Protein AF-A0A635CQS7-F1 (afdb_monomer_lite)

Structure (mmCIF, N/CA/C/O backbone):
data_AF-A0A635CQS7-F1
#
_entry.id   AF-A0A635CQS7-F1
#
loop_
_atom_site.group_PDB
_atom_site.id
_atom_site.type_symbol
_atom_site.label_atom_id
_atom_site.label_alt_id
_atom_site.label_comp_id
_atom_site.label_asym_id
_atom_site.label_entity_id
_atom_site.label_seq_id
_atom_site.pdbx_PDB_ins_code
_atom_site.Cartn_x
_atom_site.Cartn_y
_atom_site.Cartn_z
_atom_site.occupancy
_atom_site.B_iso_or_equiv
_atom_site.auth_seq_id
_atom_site.auth_comp_id
_atom_site.auth_asym_id
_atom_site.auth_atom_id
_atom_site.pdbx_PDB_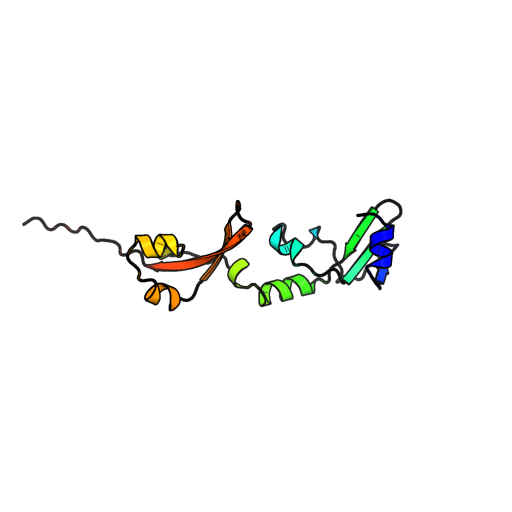model_num
ATOM 1 N N . MET A 1 1 ? 23.823 -2.655 -6.519 1.00 53.25 1 MET A N 1
ATOM 2 C CA . MET A 1 1 ? 23.669 -3.758 -7.492 1.00 53.25 1 MET A CA 1
ATOM 3 C C . MET A 1 1 ? 24.666 -3.533 -8.608 1.00 53.25 1 MET A C 1
ATOM 5 O O . MET A 1 1 ? 24.813 -2.388 -9.018 1.00 53.25 1 MET A O 1
ATOM 9 N N . SER A 1 2 ? 25.370 -4.574 -9.045 1.00 58.78 2 SER A N 1
ATOM 10 C CA . SER A 1 2 ? 26.260 -4.481 -10.209 1.00 58.78 2 SER A CA 1
ATOM 11 C C . SER A 1 2 ? 25.428 -4.508 -11.498 1.00 58.78 2 SER A C 1
ATOM 13 O O . SER A 1 2 ? 24.338 -5.079 -11.508 1.00 58.78 2 SER A O 1
ATOM 15 N N . LEU A 1 3 ? 25.918 -3.917 -12.587 1.00 60.56 3 LEU A N 1
ATOM 16 C CA . LEU A 1 3 ? 25.239 -3.963 -13.892 1.00 60.56 3 LEU A CA 1
ATOM 17 C C . LEU A 1 3 ? 25.059 -5.410 -14.381 1.00 60.56 3 LEU A C 1
ATOM 19 O O . LEU A 1 3 ? 23.969 -5.786 -14.797 1.00 60.56 3 LEU A O 1
ATOM 23 N N . LEU A 1 4 ? 26.086 -6.241 -14.177 1.00 58.53 4 LEU A N 1
ATOM 24 C CA . LEU A 1 4 ? 26.101 -7.663 -14.542 1.00 58.53 4 LEU A CA 1
ATOM 25 C C . LEU A 1 4 ? 24.986 -8.465 -13.845 1.00 58.53 4 LEU A C 1
ATOM 27 O O . LEU A 1 4 ? 24.394 -9.357 -14.429 1.00 58.53 4 LEU A O 1
ATOM 31 N N . THR A 1 5 ? 24.618 -8.091 -12.613 1.00 62.78 5 THR A N 1
ATOM 32 C CA . THR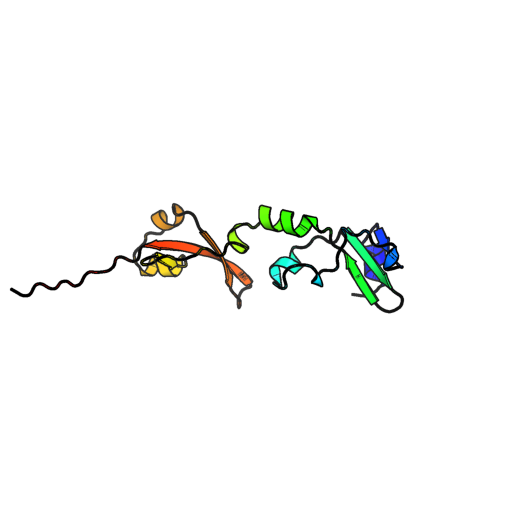 A 1 5 ? 23.551 -8.782 -11.862 1.00 62.78 5 THR A CA 1
ATOM 33 C C . THR A 1 5 ? 22.133 -8.459 -12.336 1.00 62.78 5 THR A C 1
ATOM 35 O O . THR A 1 5 ? 21.192 -9.108 -11.885 1.00 62.78 5 THR A O 1
ATOM 38 N N . LEU A 1 6 ? 21.942 -7.444 -13.185 1.00 65.00 6 LEU A N 1
ATOM 39 C CA . LEU A 1 6 ? 20.628 -7.125 -13.753 1.00 65.00 6 LEU A CA 1
ATOM 40 C C . LEU A 1 6 ? 20.406 -7.872 -15.071 1.00 65.00 6 LEU A C 1
ATOM 42 O O . LEU A 1 6 ? 19.309 -8.374 -15.288 1.00 65.00 6 LEU A O 1
ATOM 46 N N . GLU A 1 7 ? 21.439 -7.998 -15.900 1.00 66.12 7 GLU A N 1
ATOM 47 C CA . GLU A 1 7 ? 21.368 -8.730 -17.171 1.00 66.12 7 GLU A CA 1
ATOM 48 C C . GLU A 1 7 ? 21.028 -10.211 -16.962 1.00 66.12 7 GLU A C 1
ATOM 50 O O . GLU A 1 7 ? 20.162 -10.743 -17.647 1.00 66.12 7 GLU A O 1
ATOM 55 N N . ASP A 1 8 ? 21.592 -10.834 -15.925 1.00 69.75 8 ASP A N 1
ATOM 56 C CA . ASP A 1 8 ? 21.283 -12.226 -15.567 1.00 69.75 8 ASP A CA 1
ATOM 57 C C . ASP A 1 8 ? 19.912 -12.397 -14.887 1.00 69.75 8 ASP A C 1
ATOM 59 O O . ASP A 1 8 ? 19.378 -13.503 -14.795 1.00 69.75 8 ASP A O 1
ATOM 63 N N . ARG A 1 9 ? 19.336 -11.308 -14.359 1.00 79.81 9 ARG A N 1
ATOM 64 C CA . ARG A 1 9 ? 18.100 -11.344 -13.563 1.00 79.81 9 ARG A CA 1
ATOM 65 C C . ARG A 1 9 ? 16.846 -11.079 -14.391 1.00 79.81 9 ARG A C 1
ATOM 67 O O . ARG A 1 9 ? 15.764 -11.508 -13.988 1.00 79.81 9 ARG A O 1
ATOM 74 N N . PHE A 1 10 ? 16.966 -10.358 -15.501 1.00 83.31 10 PHE A N 1
ATOM 75 C CA . PHE A 1 10 ? 15.831 -9.934 -16.313 1.00 83.31 10 PHE A CA 1
ATOM 76 C C . PHE A 1 10 ? 15.951 -10.473 -17.732 1.00 83.31 10 PHE A C 1
ATOM 78 O O . PHE A 1 10 ? 16.936 -10.233 -18.414 1.00 83.31 10 PHE A O 1
ATOM 85 N N . THR A 1 11 ? 14.897 -11.136 -18.208 1.00 81.94 11 THR A N 1
ATOM 86 C CA . THR A 1 11 ? 14.811 -11.596 -19.603 1.00 81.94 11 THR A CA 1
ATOM 87 C C . THR A 1 11 ? 14.806 -10.430 -20.593 1.00 81.94 11 THR A C 1
ATOM 89 O O . THR A 1 11 ? 15.278 -10.571 -21.716 1.00 81.94 11 THR A O 1
ATOM 92 N N . THR A 1 12 ? 14.298 -9.270 -20.167 1.00 89.31 12 THR A N 1
ATOM 93 C CA . THR A 1 12 ? 14.217 -8.058 -20.983 1.00 89.31 12 THR A CA 1
ATOM 94 C C . THR A 1 12 ? 15.089 -6.964 -20.381 1.00 89.31 12 THR A C 1
ATOM 96 O O . THR A 1 12 ? 14.848 -6.507 -19.258 1.00 89.31 12 THR A O 1
ATOM 99 N N . VAL A 1 13 ? 16.080 -6.513 -21.151 1.00 92.06 13 VAL A N 1
ATOM 100 C CA . VAL A 1 13 ? 17.003 -5.442 -20.767 1.00 92.06 13 VAL A CA 1
ATOM 101 C C . VAL A 1 13 ? 17.054 -4.393 -21.870 1.00 92.06 13 VAL A C 1
ATOM 103 O O . VAL A 1 13 ? 17.333 -4.704 -23.024 1.00 92.06 13 VAL A O 1
ATOM 106 N N . TYR A 1 14 ? 16.813 -3.140 -21.499 1.00 90.81 14 TYR A N 1
ATOM 107 C CA . TYR A 1 14 ? 16.916 -1.991 -22.391 1.00 90.81 14 TYR A CA 1
ATOM 108 C C . TYR A 1 14 ? 18.251 -1.289 -22.171 1.00 90.81 14 TYR A C 1
ATOM 110 O O . TYR A 1 14 ? 18.584 -0.926 -21.044 1.00 90.81 14 TYR A O 1
ATOM 118 N N . THR A 1 15 ? 19.009 -1.057 -23.239 1.00 89.50 15 THR A N 1
ATOM 119 C CA . THR A 1 15 ? 20.290 -0.329 -23.174 1.00 89.50 15 THR A CA 1
ATOM 120 C C . THR A 1 15 ? 20.174 1.127 -23.626 1.00 89.50 15 THR A C 1
ATOM 122 O O . THR A 1 15 ? 21.021 1.959 -23.294 1.00 89.50 15 THR A O 1
ATOM 125 N N . CYS A 1 16 ? 19.087 1.459 -24.329 1.00 87.25 16 CYS A N 1
ATOM 126 C CA . CYS A 1 16 ? 18.709 2.810 -24.720 1.00 87.25 16 CYS A CA 1
ATOM 127 C C . CYS A 1 16 ? 17.416 3.216 -24.006 1.00 87.25 16 CYS A C 1
ATOM 129 O O . CYS A 1 16 ? 16.462 2.444 -23.939 1.00 87.25 16 CYS A O 1
ATOM 131 N N . SER A 1 17 ? 17.361 4.441 -23.479 1.00 84.62 17 SER A N 1
ATOM 132 C CA . SER A 1 17 ? 16.174 4.927 -22.768 1.00 84.62 17 SER A CA 1
ATOM 133 C C . SER A 1 17 ? 14.982 5.186 -23.690 1.00 84.62 17 SER A C 1
ATOM 135 O O . SER A 1 17 ? 13.856 5.207 -23.215 1.00 84.62 17 SER A O 1
ATOM 137 N N . GLN A 1 18 ? 15.225 5.410 -24.986 1.00 88.62 18 GLN A N 1
ATOM 138 C CA . GLN A 1 18 ? 14.171 5.647 -25.982 1.00 88.62 18 GLN A CA 1
ATOM 139 C C . GLN A 1 18 ? 13.404 4.369 -26.334 1.00 88.62 18 GLN A C 1
ATOM 141 O O . GLN A 1 18 ? 12.251 4.452 -26.738 1.00 88.62 18 GLN A O 1
ATOM 146 N N . ASP A 1 19 ? 14.029 3.206 -26.132 1.00 91.88 19 ASP A N 1
ATOM 147 C CA . ASP A 1 19 ? 13.421 1.906 -26.421 1.00 91.88 19 ASP A CA 1
ATOM 148 C C . ASP A 1 19 ? 12.558 1.401 -25.259 1.00 91.88 19 ASP A C 1
ATOM 150 O O . ASP A 1 19 ? 11.877 0.389 -25.402 1.00 91.88 19 ASP A O 1
ATOM 154 N N . ILE A 1 20 ? 12.592 2.077 -24.101 1.00 91.94 20 ILE A N 1
ATOM 155 C CA . ILE A 1 20 ? 11.792 1.702 -22.936 1.00 91.94 20 ILE A CA 1
ATOM 156 C C . ILE A 1 20 ? 10.315 1.992 -23.248 1.00 91.94 20 ILE A C 1
ATOM 158 O O . ILE A 1 20 ? 9.964 3.151 -23.488 1.00 91.94 20 ILE A O 1
ATOM 162 N N . PRO A 1 21 ? 9.437 0.976 -23.200 1.00 94.75 21 PRO A N 1
ATOM 163 C CA . PRO A 1 21 ? 8.003 1.160 -23.352 1.00 94.75 21 PRO A CA 1
ATOM 164 C C . PRO A 1 21 ? 7.434 2.179 -22.361 1.00 94.75 21 PRO A C 1
ATOM 166 O O . PRO A 1 21 ? 7.863 2.261 -21.209 1.00 94.75 21 PRO A O 1
ATOM 169 N N . ALA A 1 22 ? 6.441 2.951 -22.804 1.00 94.25 22 ALA A N 1
ATOM 170 C CA . ALA A 1 22 ? 5.873 4.055 -22.029 1.00 94.25 22 ALA A CA 1
ATOM 171 C C . ALA A 1 22 ? 5.167 3.616 -20.732 1.00 94.25 22 ALA A C 1
ATOM 173 O O . ALA A 1 22 ? 4.954 4.440 -19.849 1.00 94.25 22 ALA A O 1
ATOM 174 N N . ASP A 1 23 ? 4.800 2.342 -20.620 1.00 95.62 23 ASP A N 1
ATOM 175 C CA . ASP A 1 23 ? 4.178 1.708 -19.458 1.00 95.62 23 ASP A CA 1
ATOM 176 C C . ASP A 1 23 ? 5.194 1.141 -18.452 1.00 95.62 23 ASP A C 1
ATOM 178 O O . ASP A 1 23 ? 4.799 0.681 -17.374 1.00 95.62 23 ASP A O 1
ATOM 182 N N . LEU A 1 24 ? 6.491 1.178 -18.776 1.00 96.19 24 LEU A N 1
ATOM 183 C CA . LEU A 1 24 ? 7.570 0.776 -17.884 1.00 96.19 24 LEU A CA 1
ATOM 184 C C . LEU A 1 24 ? 8.227 1.989 -17.233 1.00 96.19 24 LEU A C 1
ATOM 186 O O . LEU A 1 24 ? 8.688 2.929 -17.883 1.00 96.19 24 LEU A O 1
ATOM 190 N N . HIS A 1 25 ? 8.335 1.935 -15.910 1.00 95.81 25 HIS A N 1
ATOM 191 C CA . HIS A 1 25 ? 8.826 3.047 -15.116 1.00 95.81 25 HIS A CA 1
ATOM 192 C C . HIS A 1 25 ? 9.873 2.616 -14.085 1.00 95.81 25 HIS A C 1
ATOM 194 O O . HIS A 1 25 ? 9.828 1.493 -13.577 1.00 95.81 25 HIS A O 1
ATOM 200 N N . PRO A 1 26 ? 10.819 3.504 -13.729 1.00 94.56 26 PRO A N 1
ATOM 201 C CA . PRO A 1 26 ? 11.682 3.301 -12.571 1.00 94.56 26 PRO A CA 1
ATOM 202 C C . PRO A 1 26 ? 10.877 3.359 -11.263 1.00 94.56 26 PRO A C 1
ATOM 204 O O . PRO A 1 26 ? 9.813 3.973 -11.195 1.00 94.56 26 PRO A O 1
ATOM 207 N N . ALA A 1 27 ? 11.438 2.815 -10.177 1.00 94.56 27 ALA A N 1
ATOM 208 C CA . ALA A 1 27 ? 10.812 2.843 -8.846 1.00 94.56 27 ALA A CA 1
ATOM 209 C C . ALA A 1 27 ? 10.449 4.262 -8.355 1.00 94.56 27 ALA A C 1
ATOM 211 O O . ALA A 1 27 ? 9.539 4.424 -7.545 1.00 94.56 27 ALA A O 1
ATOM 212 N N . SER A 1 28 ? 11.150 5.296 -8.833 1.00 93.69 28 SER A N 1
ATOM 213 C CA . SER A 1 28 ? 10.898 6.695 -8.473 1.00 93.69 28 SER A CA 1
ATOM 214 C C . SER A 1 28 ? 9.564 7.244 -8.983 1.00 93.69 28 SER A C 1
ATOM 216 O O . SER A 1 28 ? 9.088 8.225 -8.420 1.00 93.69 28 SER A O 1
ATOM 218 N N . TRP A 1 29 ? 8.963 6.625 -10.005 1.00 95.50 29 TRP A N 1
ATOM 219 C CA . TRP A 1 29 ? 7.644 7.004 -10.527 1.00 95.50 29 TRP A CA 1
ATOM 220 C C . TRP A 1 29 ? 6.498 6.619 -9.575 1.00 95.50 29 TRP A C 1
ATOM 222 O O . TRP A 1 29 ? 5.443 7.247 -9.572 1.00 95.50 29 TRP A O 1
ATOM 232 N N . PHE A 1 30 ? 6.715 5.607 -8.734 1.00 94.88 30 PHE A N 1
ATOM 233 C CA . PHE A 1 30 ? 5.746 5.109 -7.760 1.00 94.88 30 PHE A CA 1
ATOM 234 C C . PHE A 1 30 ? 5.827 5.885 -6.429 1.00 94.88 30 PHE A C 1
ATOM 236 O O . PHE A 1 30 ? 6.846 6.542 -6.162 1.00 94.88 30 PHE A O 1
ATOM 243 N N . PRO A 1 31 ? 4.795 5.777 -5.557 1.00 92.75 31 PRO A N 1
ATOM 244 C CA . PRO A 1 31 ? 4.804 6.347 -4.211 1.00 92.75 31 PRO A CA 1
ATOM 245 C C . PRO A 1 31 ? 6.133 6.163 -3.473 1.00 92.75 31 PRO A C 1
ATOM 247 O O . PRO A 1 31 ? 6.813 5.143 -3.601 1.00 92.75 31 PRO A O 1
ATOM 250 N N . ALA A 1 32 ? 6.517 7.188 -2.711 1.00 91.19 32 ALA A N 1
ATOM 251 C CA . ALA A 1 32 ? 7.812 7.235 -2.039 1.00 91.19 32 ALA A CA 1
ATOM 252 C C . ALA A 1 32 ? 7.927 6.283 -0.842 1.00 91.19 32 ALA A C 1
ATOM 254 O O . ALA A 1 32 ? 9.038 6.043 -0.369 1.00 91.19 32 ALA A O 1
ATOM 255 N N . ASP A 1 33 ? 6.806 5.734 -0.377 1.00 90.06 33 ASP A N 1
ATOM 256 C CA . ASP A 1 33 ? 6.758 4.807 0.742 1.00 90.06 33 ASP A CA 1
ATOM 257 C C . ASP A 1 33 ? 7.649 3.583 0.506 1.00 90.06 33 ASP A C 1
ATOM 259 O O . ASP A 1 33 ? 7.490 2.836 -0.464 1.00 90.06 33 ASP A O 1
ATOM 263 N N . THR A 1 34 ? 8.577 3.348 1.436 1.00 90.00 34 THR A N 1
ATOM 264 C CA . THR A 1 34 ? 9.554 2.255 1.350 1.00 90.00 34 THR A CA 1
ATOM 265 C C . THR A 1 34 ? 8.881 0.897 1.181 1.00 90.00 34 THR A C 1
ATOM 267 O O . THR A 1 34 ? 9.315 0.095 0.358 1.00 90.00 34 THR A O 1
ATOM 270 N N . TRP A 1 35 ? 7.793 0.642 1.915 1.00 92.50 35 TRP A N 1
ATOM 271 C CA . TRP A 1 35 ? 7.053 -0.614 1.798 1.00 92.50 35 TRP A CA 1
ATOM 272 C C . TRP A 1 35 ? 6.479 -0.802 0.390 1.00 92.50 35 TRP A C 1
ATOM 274 O O . TRP A 1 35 ? 6.544 -1.899 -0.149 1.00 92.50 35 TRP A O 1
ATOM 284 N N . PHE A 1 36 ? 5.969 0.270 -0.224 1.00 93.69 36 PHE A N 1
ATOM 285 C CA . PHE A 1 36 ? 5.350 0.214 -1.543 1.00 93.69 36 PHE A CA 1
ATOM 286 C C . PHE A 1 36 ? 6.394 -0.167 -2.586 1.00 93.69 36 PHE A C 1
ATOM 288 O O . PHE A 1 36 ? 6.189 -1.087 -3.372 1.00 93.69 36 PHE A O 1
ATOM 295 N N . ARG A 1 37 ? 7.556 0.493 -2.536 1.00 92.94 37 ARG A N 1
ATOM 296 C CA . ARG A 1 37 ? 8.676 0.236 -3.449 1.00 92.94 37 ARG A CA 1
ATOM 297 C C . ARG A 1 37 ? 9.279 -1.156 -3.278 1.00 92.94 37 ARG A C 1
ATOM 299 O O . ARG A 1 37 ? 9.685 -1.751 -4.270 1.00 92.94 37 ARG A O 1
ATOM 306 N N . ASN A 1 38 ? 9.304 -1.683 -2.055 1.00 92.12 38 ASN A N 1
ATOM 307 C CA . ASN A 1 38 ? 9.789 -3.038 -1.782 1.00 92.12 38 ASN A CA 1
ATOM 308 C C . ASN A 1 38 ? 8.857 -4.130 -2.332 1.00 92.12 38 ASN A C 1
ATOM 310 O O . ASN A 1 38 ? 9.322 -5.221 -2.645 1.00 92.12 38 ASN A O 1
ATOM 314 N N . GLU A 1 39 ? 7.562 -3.839 -2.464 1.00 94.88 39 GLU A N 1
ATOM 315 C CA . GLU A 1 39 ? 6.555 -4.780 -2.974 1.00 94.88 39 GLU A CA 1
ATOM 316 C C . GLU A 1 39 ? 6.408 -4.748 -4.506 1.00 94.88 39 GLU A C 1
ATOM 318 O O . GLU A 1 39 ? 5.687 -5.576 -5.080 1.00 94.88 39 GLU A O 1
ATOM 323 N N . LEU A 1 40 ? 7.073 -3.801 -5.178 1.00 95.31 40 LEU A N 1
ATOM 324 C CA . LEU A 1 40 ? 7.078 -3.712 -6.633 1.00 95.31 40 LEU A CA 1
ATOM 325 C C . LEU A 1 40 ? 7.803 -4.913 -7.250 1.00 95.31 40 LEU A C 1
ATOM 327 O O . LEU A 1 40 ? 8.923 -5.267 -6.868 1.00 95.31 40 LEU A O 1
ATOM 331 N N . ARG A 1 41 ? 7.194 -5.502 -8.277 1.00 94.31 41 ARG A N 1
ATOM 332 C CA . ARG A 1 41 ? 7.778 -6.598 -9.050 1.00 94.31 41 ARG A CA 1
ATOM 333 C C . ARG A 1 41 ? 8.411 -6.041 -10.310 1.00 94.31 41 ARG A C 1
ATOM 335 O O . ARG A 1 41 ? 7.731 -5.588 -11.226 1.00 94.31 41 ARG A O 1
ATOM 342 N N . ALA A 1 42 ? 9.736 -6.055 -10.334 1.00 93.75 42 ALA A N 1
ATOM 343 C CA . ALA A 1 42 ? 10.482 -5.667 -11.517 1.00 93.75 42 ALA A CA 1
ATOM 344 C C . ALA A 1 42 ? 10.254 -6.697 -12.633 1.00 93.75 42 ALA A C 1
ATOM 346 O O . ALA A 1 42 ? 10.299 -7.901 -12.377 1.00 93.75 42 ALA A O 1
ATOM 347 N N . CYS A 1 43 ? 10.024 -6.221 -13.854 1.00 93.12 43 CYS A N 1
ATOM 348 C CA . CYS A 1 43 ? 9.760 -7.064 -15.030 1.00 93.12 43 CYS A CA 1
ATOM 349 C C . CYS A 1 43 ? 10.810 -6.894 -16.135 1.00 93.12 43 CYS A C 1
ATOM 351 O O . CYS A 1 43 ? 10.964 -7.770 -16.980 1.00 93.12 43 CYS A O 1
ATOM 353 N N . ALA A 1 44 ? 11.564 -5.799 -16.096 1.00 93.75 44 ALA A N 1
ATOM 354 C CA . ALA A 1 44 ? 12.673 -5.526 -16.994 1.00 93.75 44 ALA A CA 1
ATOM 355 C C . ALA A 1 44 ? 13.751 -4.732 -16.249 1.00 93.75 44 ALA A C 1
ATOM 357 O O . ALA A 1 44 ? 13.568 -4.338 -15.092 1.00 93.75 44 ALA A O 1
ATOM 358 N N . ALA A 1 45 ? 14.859 -4.449 -16.920 1.00 94.25 45 ALA A N 1
ATOM 359 C CA . ALA A 1 45 ? 15.851 -3.498 -16.441 1.00 94.25 45 ALA A CA 1
ATOM 360 C C . ALA A 1 45 ? 16.255 -2.528 -17.547 1.00 94.25 45 ALA A C 1
ATOM 362 O O . ALA A 1 45 ? 16.228 -2.862 -18.729 1.00 94.25 45 ALA A O 1
ATOM 363 N N . TYR A 1 46 ? 16.660 -1.329 -17.146 1.00 91.62 46 TYR A N 1
ATOM 364 C CA . TYR A 1 46 ? 17.456 -0.449 -17.986 1.00 91.62 46 TYR A CA 1
ATOM 365 C C . TYR A 1 46 ? 18.919 -0.551 -17.558 1.00 91.62 46 TYR A C 1
ATOM 367 O O . TYR A 1 46 ? 19.216 -0.446 -16.366 1.00 91.62 46 TYR A O 1
ATOM 375 N N . VAL A 1 47 ? 19.825 -0.730 -18.517 1.00 90.50 47 VAL A N 1
ATOM 376 C CA . VAL A 1 47 ? 21.276 -0.795 -18.313 1.00 90.50 47 VAL A CA 1
ATOM 377 C C . VAL A 1 47 ? 21.943 0.212 -19.247 1.00 90.50 47 VAL A C 1
ATOM 379 O O . VAL A 1 47 ? 22.174 -0.041 -20.424 1.00 90.50 47 VAL A O 1
ATOM 382 N N . GLY A 1 48 ? 22.247 1.393 -18.712 1.00 83.88 48 GLY A N 1
ATOM 383 C CA . GLY A 1 48 ? 23.035 2.406 -19.406 1.00 83.88 48 GLY A CA 1
ATOM 384 C C . GLY A 1 48 ? 24.539 2.234 -19.173 1.00 83.88 48 GLY A C 1
ATOM 385 O O . GLY A 1 48 ? 24.987 1.429 -18.361 1.00 83.88 48 GLY A O 1
ATOM 386 N N . ARG A 1 49 ? 25.348 3.086 -19.817 1.00 78.75 49 ARG A N 1
ATOM 387 C CA . ARG A 1 49 ? 26.827 3.002 -19.784 1.00 78.75 49 ARG A CA 1
ATOM 388 C C . ARG A 1 49 ? 27.471 3.052 -18.389 1.00 78.75 49 ARG A C 1
ATOM 390 O O . ARG A 1 49 ? 28.603 2.612 -18.239 1.00 78.75 49 ARG A O 1
ATOM 397 N N . ARG A 1 50 ? 26.818 3.669 -17.398 1.00 80.88 50 ARG A N 1
ATOM 398 C CA . ARG A 1 50 ? 27.370 3.872 -16.039 1.00 80.88 50 ARG A CA 1
ATOM 399 C C . ARG A 1 50 ? 26.453 3.398 -14.916 1.00 80.88 50 ARG A C 1
ATOM 401 O O . ARG A 1 50 ? 26.881 3.347 -13.769 1.00 80.88 50 ARG A O 1
ATOM 408 N N . GLN A 1 51 ? 25.193 3.117 -15.222 1.00 83.50 51 GLN A N 1
ATOM 409 C CA . GLN A 1 51 ? 24.169 2.845 -14.224 1.00 83.50 51 GLN A CA 1
ATOM 410 C C . GLN A 1 51 ? 23.048 2.022 -14.837 1.00 83.50 51 GLN A C 1
ATOM 412 O O . GLN A 1 51 ? 22.757 2.151 -16.025 1.00 83.50 51 GLN A O 1
ATOM 417 N N . GLY A 1 52 ? 22.410 1.216 -14.002 1.00 88.06 52 GLY A N 1
ATOM 418 C CA . GLY A 1 52 ? 21.264 0.416 -14.382 1.00 88.06 52 GLY A CA 1
ATOM 419 C C . GLY A 1 52 ? 20.297 0.296 -13.220 1.00 88.06 52 GLY A C 1
ATOM 420 O O . GLY A 1 52 ? 20.698 0.363 -12.053 1.00 88.06 52 GLY A O 1
ATOM 421 N N . TRP A 1 53 ? 19.019 0.167 -13.543 1.00 91.00 53 TRP A N 1
ATOM 422 C CA . TRP A 1 53 ? 17.955 0.041 -12.559 1.00 91.00 53 TRP A CA 1
ATOM 423 C C . TRP A 1 53 ? 16.839 -0.873 -13.067 1.00 91.00 53 TRP A C 1
ATOM 425 O O . TRP A 1 53 ? 16.610 -0.968 -14.276 1.00 91.00 53 TRP A O 1
ATOM 435 N N . PRO A 1 54 ? 16.125 -1.540 -12.149 1.00 94.00 54 PRO A N 1
ATOM 436 C CA . PRO A 1 54 ? 14.928 -2.291 -12.491 1.00 94.00 54 PRO A CA 1
ATOM 437 C C . PRO A 1 54 ? 13.804 -1.369 -12.975 1.00 94.00 54 PRO A C 1
ATOM 439 O O . PRO A 1 54 ? 13.625 -0.253 -12.477 1.00 94.00 54 PRO A O 1
ATOM 442 N N . LEU A 1 55 ? 13.027 -1.882 -13.919 1.00 95.31 55 LEU A N 1
ATOM 443 C CA . LEU A 1 55 ? 11.820 -1.278 -14.457 1.00 95.31 55 LEU A CA 1
ATOM 444 C C . LEU A 1 55 ? 10.597 -2.089 -14.030 1.00 95.31 55 LEU A C 1
ATOM 446 O O . LEU A 1 55 ? 10.619 -3.323 -13.947 1.00 95.31 55 LEU A O 1
ATOM 450 N N . TYR A 1 56 ? 9.518 -1.366 -13.785 1.00 96.62 56 TYR A N 1
ATOM 451 C CA . TYR A 1 56 ? 8.273 -1.880 -13.243 1.00 96.62 56 TYR A CA 1
ATOM 452 C C . TYR A 1 56 ? 7.134 -1.436 -14.143 1.00 96.62 56 TYR A C 1
ATOM 454 O O . TYR A 1 56 ? 7.125 -0.301 -14.617 1.00 96.62 56 TYR A O 1
ATOM 462 N N . HIS A 1 57 ? 6.164 -2.313 -14.356 1.00 97.19 57 HIS A N 1
ATOM 463 C CA . HIS A 1 57 ? 4.980 -1.959 -15.121 1.00 97.19 57 HIS A CA 1
ATOM 464 C C . HIS A 1 57 ? 4.091 -1.013 -14.304 1.00 97.19 57 HIS A C 1
ATOM 466 O O . HIS A 1 57 ? 3.886 -1.226 -13.108 1.00 97.19 57 HIS A O 1
ATOM 472 N N . ALA A 1 58 ? 3.516 0.005 -14.944 1.00 95.88 58 ALA A N 1
ATOM 473 C CA . ALA A 1 58 ? 2.578 0.942 -14.320 1.00 95.88 58 ALA A CA 1
ATOM 474 C C . ALA A 1 58 ? 1.408 0.258 -13.569 1.00 95.88 58 ALA A C 1
ATOM 476 O O . ALA A 1 58 ? 0.973 0.752 -12.525 1.00 95.88 58 ALA A O 1
ATOM 477 N N . SER A 1 59 ? 0.947 -0.911 -14.040 1.00 96.25 59 SER A N 1
ATOM 478 C CA . SER A 1 59 ? -0.127 -1.709 -13.426 1.00 96.25 59 SER A CA 1
ATOM 479 C C . SER A 1 59 ? 0.226 -2.248 -12.035 1.00 96.25 59 SER A C 1
ATOM 481 O O . SER A 1 59 ? -0.670 -2.588 -11.261 1.00 96.25 59 SER A O 1
ATOM 483 N N . GLU A 1 60 ? 1.506 -2.254 -11.646 1.00 96.56 60 GLU A N 1
ATOM 484 C CA . GLU A 1 60 ? 1.926 -2.630 -10.294 1.00 96.56 60 GLU A CA 1
ATOM 485 C C . GLU A 1 60 ? 1.278 -1.744 -9.226 1.00 96.56 60 GLU A C 1
ATOM 487 O O . GLU A 1 60 ? 0.961 -2.222 -8.136 1.00 96.56 60 GLU A O 1
ATOM 492 N N . ALA A 1 61 ? 1.009 -0.473 -9.541 1.00 93.94 61 ALA A N 1
ATOM 493 C CA . ALA A 1 61 ? 0.320 0.408 -8.609 1.00 93.94 61 ALA A CA 1
ATOM 494 C C . ALA A 1 61 ? -1.111 -0.068 -8.313 1.00 93.94 61 ALA A C 1
ATOM 496 O O . ALA A 1 61 ? -1.560 -0.034 -7.167 1.00 93.94 61 ALA A O 1
ATOM 497 N N . GLU A 1 62 ? -1.820 -0.543 -9.334 1.00 94.75 62 GLU A N 1
ATOM 498 C CA . GLU A 1 62 ? -3.170 -1.093 -9.206 1.00 94.75 62 GLU A CA 1
ATOM 499 C C . GLU A 1 62 ? -3.151 -2.458 -8.523 1.00 94.75 62 GLU A C 1
ATOM 501 O O . GLU A 1 62 ? -3.951 -2.699 -7.616 1.00 94.75 62 GLU A O 1
ATOM 506 N N . ARG A 1 63 ? -2.176 -3.310 -8.860 1.00 96.69 63 ARG A N 1
ATOM 507 C CA . ARG A 1 63 ? -1.972 -4.595 -8.182 1.00 96.69 63 ARG A CA 1
ATOM 508 C C . ARG A 1 63 ? -1.768 -4.408 -6.679 1.00 96.69 63 ARG A C 1
ATOM 510 O O . ARG A 1 63 ? -2.380 -5.122 -5.889 1.00 96.69 63 ARG A O 1
ATOM 517 N N . LEU A 1 64 ? -0.927 -3.455 -6.270 1.00 96.38 64 LEU A N 1
ATOM 518 C CA . LEU A 1 64 ? -0.677 -3.178 -4.852 1.00 96.38 64 LEU A CA 1
ATOM 519 C C . LEU A 1 64 ? -1.887 -2.552 -4.153 1.00 96.38 64 LEU A C 1
ATOM 521 O O . LEU A 1 64 ? -2.143 -2.887 -2.997 1.00 96.38 64 LEU A O 1
ATOM 525 N N . ARG A 1 65 ? -2.673 -1.718 -4.847 1.00 94.38 65 ARG A N 1
ATOM 526 C CA . ARG A 1 65 ? -3.968 -1.226 -4.339 1.00 94.38 65 ARG A CA 1
ATOM 527 C C . ARG A 1 65 ? -4.955 -2.360 -4.081 1.00 94.38 65 ARG A C 1
ATOM 529 O O . ARG A 1 65 ? -5.618 -2.347 -3.048 1.00 94.38 65 ARG A O 1
ATOM 536 N N . ALA A 1 66 ? -5.02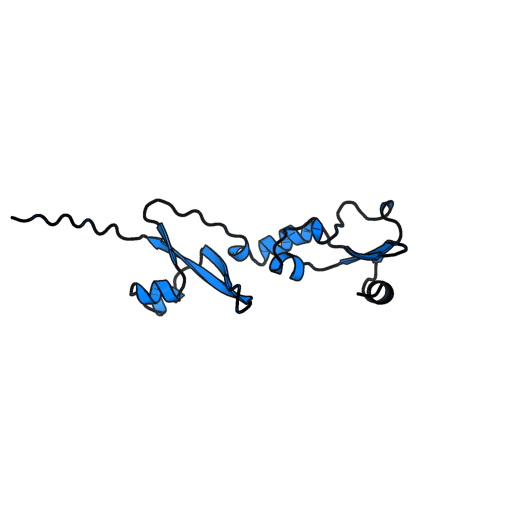3 -3.334 -4.984 1.00 95.69 66 ALA A N 1
ATOM 537 C CA . ALA A 1 66 ? -5.895 -4.495 -4.838 1.00 95.69 66 ALA A CA 1
ATOM 538 C C . ALA A 1 66 ? -5.417 -5.454 -3.734 1.00 95.69 66 ALA A C 1
ATOM 540 O O . ALA A 1 66 ? -6.236 -5.991 -2.994 1.00 95.69 66 ALA A O 1
ATOM 541 N N . LEU A 1 67 ? -4.102 -5.657 -3.605 1.00 96.38 67 LEU A N 1
ATOM 542 C CA . LEU A 1 67 ? -3.531 -6.597 -2.638 1.00 96.38 67 LEU A CA 1
ATOM 543 C C . LEU A 1 67 ? -3.503 -6.041 -1.208 1.00 96.38 67 LEU A C 1
ATOM 545 O O . LEU A 1 67 ? -3.704 -6.786 -0.251 1.00 96.38 67 LEU A O 1
ATOM 549 N N . TYR A 1 68 ? -3.259 -4.738 -1.060 1.00 95.88 68 TYR A N 1
ATOM 550 C CA . TYR A 1 68 ? -3.083 -4.086 0.237 1.00 95.88 68 TYR A CA 1
ATOM 551 C C . TYR A 1 68 ? -3.973 -2.841 0.399 1.00 95.88 68 TYR A C 1
ATOM 553 O O . TYR A 1 68 ? -3.465 -1.753 0.699 1.00 95.88 68 TYR A O 1
ATOM 561 N N . PRO A 1 69 ? -5.307 -2.968 0.253 1.00 95.31 69 PRO A N 1
ATOM 562 C CA . PRO A 1 69 ? -6.209 -1.819 0.293 1.00 95.31 69 PRO A CA 1
ATOM 563 C C . PRO A 1 69 ? -6.127 -1.067 1.629 1.00 95.31 69 PRO A C 1
ATOM 565 O O . PRO A 1 69 ? -6.112 0.161 1.653 1.00 95.31 69 PRO A O 1
ATOM 568 N N . LEU A 1 70 ? -5.978 -1.785 2.749 1.00 96.44 70 LEU A N 1
ATOM 569 C CA . LEU A 1 70 ? -5.921 -1.184 4.086 1.00 96.44 70 LEU A CA 1
ATOM 570 C C . LEU A 1 70 ? -4.627 -0.402 4.357 1.00 96.44 70 LEU A C 1
ATOM 572 O O . LEU A 1 70 ? -4.655 0.566 5.119 1.00 96.44 70 LEU A O 1
ATOM 576 N N . ARG A 1 71 ? -3.503 -0.766 3.725 1.00 96.00 71 ARG A N 1
ATOM 577 C CA . ARG A 1 71 ? -2.226 -0.036 3.869 1.00 96.00 71 ARG A CA 1
ATOM 578 C C . ARG A 1 71 ? -2.266 1.327 3.187 1.00 96.00 71 ARG A C 1
ATOM 580 O O . ARG A 1 71 ? -1.567 2.246 3.603 1.00 96.00 71 ARG A O 1
ATOM 587 N N . LEU A 1 72 ? -3.101 1.448 2.157 1.00 92.88 72 LEU A N 1
ATOM 588 C CA . LEU A 1 72 ? -3.320 2.674 1.390 1.00 92.88 72 LEU A CA 1
ATOM 589 C C . LEU A 1 72 ? -4.530 3.469 1.893 1.00 92.88 72 LEU A C 1
ATOM 591 O O . LEU A 1 72 ? -4.701 4.631 1.529 1.00 92.88 72 LEU A O 1
ATOM 595 N N . ALA A 1 73 ? -5.361 2.866 2.745 1.00 94.00 73 ALA A N 1
ATOM 596 C CA . ALA A 1 73 ? -6.525 3.522 3.309 1.00 94.00 73 ALA A CA 1
ATOM 597 C C . ALA A 1 73 ? -6.119 4.692 4.221 1.00 94.00 73 ALA A C 1
ATOM 599 O O . ALA A 1 73 ? -5.391 4.541 5.215 1.00 94.00 73 ALA A O 1
ATOM 600 N N . MET A 1 74 ? -6.669 5.864 3.907 1.00 90.69 74 MET A N 1
ATOM 601 C CA . MET A 1 74 ? -6.617 7.079 4.719 1.00 90.69 74 MET A CA 1
ATOM 602 C C . MET A 1 74 ? -8.030 7.410 5.211 1.00 90.69 74 MET A C 1
ATOM 604 O O . MET A 1 74 ? -8.666 8.324 4.687 1.00 90.69 74 MET A O 1
ATOM 608 N N . PRO A 1 75 ? -8.568 6.633 6.170 1.00 91.25 75 PRO A N 1
ATOM 609 C CA . PRO A 1 75 ? -9.913 6.862 6.669 1.00 91.25 75 PRO A CA 1
ATOM 610 C C . PRO A 1 75 ? -9.991 8.236 7.335 1.00 91.25 75 PRO A C 1
ATOM 612 O O . PRO A 1 75 ? -9.252 8.517 8.278 1.00 91.25 75 PRO A O 1
ATOM 615 N N . ALA A 1 76 ? -10.912 9.073 6.861 1.00 88.44 76 ALA A N 1
ATOM 616 C CA . ALA A 1 76 ? -11.296 10.288 7.567 1.00 88.44 76 ALA A CA 1
ATOM 617 C C . ALA A 1 76 ? -11.948 9.921 8.909 1.00 88.44 76 ALA A C 1
ATOM 619 O O . ALA A 1 76 ? -12.597 8.878 9.020 1.00 88.44 76 ALA A O 1
ATOM 620 N N . THR A 1 77 ? -11.773 10.763 9.919 1.00 87.88 77 THR A N 1
ATOM 621 C CA . THR A 1 77 ? -12.475 10.663 11.204 1.00 87.88 77 THR A CA 1
ATOM 622 C C . THR A 1 77 ? -13.410 11.850 11.331 1.00 87.88 77 THR A C 1
ATOM 624 O O . THR A 1 77 ? -12.953 12.994 11.250 1.00 87.88 77 THR A O 1
ATOM 627 N N . GLY A 1 78 ? -14.704 11.581 11.488 1.00 87.25 78 GLY A N 1
ATOM 628 C CA . GLY A 1 78 ? -15.700 12.608 11.776 1.00 87.25 78 GLY A CA 1
ATOM 629 C C . GLY A 1 78 ? -15.682 13.068 13.241 1.00 87.25 78 GLY A C 1
ATOM 630 O O . GLY A 1 78 ? -14.940 12.518 14.061 1.00 87.25 78 GLY A O 1
ATOM 631 N N . PRO A 1 79 ? -16.507 14.070 13.595 1.00 88.75 79 PRO A N 1
ATOM 632 C CA . PRO A 1 79 ? -16.751 14.429 14.989 1.00 88.75 79 PRO A CA 1
ATOM 633 C C . PRO A 1 79 ? -17.208 13.205 15.786 1.00 88.75 79 PRO A C 1
ATOM 635 O O . PRO A 1 79 ? -18.093 12.479 15.343 1.00 88.75 79 PRO A O 1
ATOM 638 N N . GLY A 1 80 ? -16.591 12.973 16.944 1.00 87.50 80 GLY A N 1
ATOM 639 C CA . GLY A 1 80 ? -16.895 11.811 17.778 1.00 87.50 80 GLY A CA 1
ATOM 640 C C . GLY A 1 80 ? -16.319 10.489 17.266 1.00 87.50 80 GLY A C 1
ATOM 641 O O . GLY A 1 80 ? -16.565 9.462 17.878 1.00 87.50 80 GLY A O 1
ATOM 642 N N . GLU A 1 81 ? -15.532 10.468 16.187 1.00 92.50 81 GLU A N 1
ATOM 643 C CA . GLU A 1 81 ? -14.869 9.250 15.719 1.00 92.50 81 GLU A CA 1
ATOM 644 C C . GLU A 1 81 ? -13.378 9.255 16.046 1.00 92.50 81 GLU A C 1
ATOM 646 O O . GLU A 1 81 ? -12.674 10.248 15.858 1.00 92.50 81 GLU A O 1
ATOM 651 N N . GLN A 1 82 ? -12.860 8.095 16.445 1.00 93.69 82 GLN A N 1
ATOM 652 C CA . GLN A 1 82 ? -11.433 7.899 16.657 1.00 93.69 82 GLN A CA 1
ATOM 653 C C . GLN A 1 82 ? -10.937 6.626 15.975 1.00 93.69 82 GLN A C 1
ATOM 655 O O . GLN A 1 82 ? -11.624 5.606 15.924 1.00 93.69 82 GLN A O 1
ATOM 660 N N . LEU A 1 83 ? -9.702 6.680 15.469 1.00 95.75 83 LEU A N 1
ATOM 661 C CA . LEU A 1 83 ? -8.962 5.500 15.038 1.00 95.75 83 LEU A CA 1
ATOM 662 C C . LEU A 1 83 ? -8.135 4.967 16.200 1.00 95.75 83 LEU A C 1
ATOM 664 O O . LEU A 1 83 ? -7.228 5.642 16.689 1.00 95.75 83 LEU A O 1
ATOM 668 N N . LEU A 1 84 ? -8.426 3.743 16.618 1.00 96.00 84 LEU A N 1
ATOM 669 C CA . LEU A 1 84 ? -7.739 3.080 17.714 1.00 96.00 84 LEU A CA 1
ATOM 670 C C . LEU A 1 84 ? -7.011 1.828 17.236 1.00 96.00 84 LEU A C 1
ATOM 672 O O . LEU A 1 84 ? -7.466 1.095 16.359 1.00 96.00 84 LEU A O 1
ATOM 676 N N . THR A 1 85 ? -5.862 1.567 17.855 1.00 96.62 85 THR A N 1
ATOM 677 C CA . THR A 1 85 ? -5.170 0.283 17.732 1.00 96.62 85 THR A CA 1
ATOM 678 C C . THR A 1 85 ? -5.873 -0.770 18.585 1.00 96.62 85 THR A C 1
ATOM 680 O O . THR A 1 85 ? -6.576 -0.445 19.543 1.00 96.62 85 THR A O 1
ATOM 683 N N . ARG A 1 86 ? -5.603 -2.053 18.320 1.00 96.44 86 ARG A N 1
ATOM 684 C CA . ARG A 1 86 ? -6.068 -3.159 19.177 1.00 96.44 86 ARG A CA 1
ATOM 685 C C . ARG A 1 86 ? -5.736 -2.940 20.659 1.00 96.44 86 ARG A C 1
ATOM 687 O O . ARG A 1 86 ? -6.572 -3.184 21.519 1.00 96.44 86 ARG A O 1
ATOM 694 N N . THR A 1 87 ? -4.527 -2.471 20.964 1.00 95.44 87 THR A N 1
ATOM 695 C CA . THR A 1 87 ? -4.098 -2.211 22.346 1.00 95.44 87 THR A CA 1
ATOM 696 C C . THR A 1 87 ? -4.873 -1.060 22.978 1.00 95.44 87 THR A C 1
ATOM 698 O O . THR A 1 87 ? -5.211 -1.137 24.156 1.00 95.44 87 THR A O 1
ATOM 701 N N . ALA A 1 88 ? -5.174 -0.004 22.218 1.00 95.62 88 ALA A N 1
ATOM 702 C CA . ALA A 1 88 ? -5.986 1.100 22.718 1.00 95.62 88 ALA A CA 1
ATOM 703 C C . ALA A 1 88 ? -7.434 0.658 22.983 1.00 95.62 88 ALA A C 1
ATOM 705 O O . ALA A 1 88 ? -7.960 0.975 24.042 1.00 95.62 88 ALA A O 1
ATOM 706 N N . LEU A 1 89 ? -8.022 -0.161 22.105 1.00 96.38 89 LEU A N 1
ATOM 707 C CA . LEU A 1 89 ? -9.348 -0.755 22.324 1.00 96.38 89 LEU A CA 1
ATOM 708 C C . LEU A 1 89 ? -9.410 -1.607 23.597 1.00 96.38 89 LEU A C 1
ATOM 710 O O . LEU A 1 89 ? -10.349 -1.506 24.380 1.00 96.38 89 LEU A O 1
ATOM 714 N N . LEU A 1 90 ? -8.386 -2.429 23.845 1.00 96.38 90 LEU A N 1
ATOM 715 C CA . LEU A 1 90 ? -8.312 -3.214 25.081 1.00 96.38 90 LEU A CA 1
ATOM 716 C C . LEU A 1 90 ? -8.276 -2.310 26.323 1.00 96.38 90 LEU A C 1
ATOM 718 O O . LEU A 1 90 ? -8.904 -2.626 27.329 1.00 96.38 90 LEU A O 1
ATOM 722 N N . LYS A 1 91 ? -7.567 -1.176 26.254 1.00 95.81 91 LYS A N 1
ATOM 723 C CA . LYS A 1 91 ? -7.500 -0.198 27.352 1.00 95.81 91 LYS A CA 1
ATOM 724 C C . LYS A 1 91 ? -8.821 0.536 27.579 1.00 95.81 91 LYS A C 1
ATOM 726 O O . LYS A 1 91 ? -9.097 0.905 28.713 1.00 95.81 91 LYS A O 1
ATOM 731 N N . THR A 1 92 ? -9.627 0.732 26.537 1.00 92.81 92 THR A N 1
ATOM 732 C CA . THR A 1 92 ? -10.962 1.339 26.649 1.00 92.81 92 THR A CA 1
ATOM 733 C C . THR A 1 92 ? -12.046 0.337 27.060 1.00 92.81 92 THR A C 1
ATOM 735 O O . THR A 1 92 ? -13.209 0.710 27.149 1.00 92.81 92 THR A O 1
ATOM 738 N N . GLY A 1 93 ? -11.684 -0.920 27.346 1.00 94.38 93 GLY A N 1
ATOM 739 C CA . GLY A 1 93 ? -12.596 -1.934 27.882 1.00 94.38 93 GLY A CA 1
ATOM 740 C C . GLY A 1 93 ? -13.197 -2.880 26.842 1.00 94.38 93 GLY A C 1
ATOM 741 O O . GLY A 1 93 ? -13.990 -3.750 27.203 1.00 94.38 93 GLY A O 1
ATOM 742 N N . TYR A 1 94 ? -12.810 -2.781 25.565 1.00 95.12 94 TYR A N 1
ATOM 743 C CA . TYR A 1 94 ? -13.272 -3.732 24.553 1.00 95.12 94 TYR A CA 1
ATOM 744 C C . TYR A 1 94 ? -12.692 -5.121 24.822 1.00 95.12 94 TYR A C 1
ATOM 746 O O . TYR A 1 94 ? -11.487 -5.294 25.022 1.00 95.12 94 TYR A O 1
ATOM 754 N N . SER A 1 95 ? -13.546 -6.144 24.764 1.00 96.19 95 SER A N 1
ATOM 755 C CA . SER A 1 95 ? -13.097 -7.529 24.894 1.00 96.19 95 SER A CA 1
ATOM 756 C C . SER A 1 95 ? -12.319 -7.978 23.649 1.00 96.19 95 SER A C 1
ATOM 758 O O . SER A 1 95 ? -12.545 -7.498 22.536 1.00 96.19 95 SER A O 1
ATOM 760 N N . ARG A 1 96 ? -11.431 -8.970 23.799 1.00 96.94 96 ARG A N 1
ATOM 761 C CA . ARG A 1 96 ? -10.713 -9.565 22.654 1.00 96.94 96 ARG A CA 1
ATOM 762 C C . ARG A 1 96 ? -11.664 -10.149 21.605 1.00 96.94 96 ARG A C 1
ATOM 764 O O . ARG A 1 96 ? -11.359 -10.049 20.422 1.00 96.94 96 ARG A O 1
ATOM 771 N N . ALA A 1 97 ? -12.778 -10.739 22.043 1.00 97.19 97 ALA A N 1
ATOM 772 C CA . ALA A 1 97 ? -13.796 -11.303 21.160 1.00 97.19 97 ALA A CA 1
ATOM 773 C C . ALA A 1 97 ? -14.497 -10.202 20.354 1.00 97.19 97 ALA A C 1
ATOM 775 O O . ALA A 1 97 ? -14.635 -10.329 19.142 1.00 97.19 97 ALA A O 1
ATOM 776 N N . THR A 1 98 ? -14.839 -9.085 21.004 1.00 96.12 98 THR A N 1
ATOM 777 C CA . THR A 1 98 ? -15.413 -7.911 20.336 1.00 96.12 98 THR A CA 1
ATOM 778 C C . THR A 1 98 ? -14.461 -7.377 19.273 1.00 96.12 98 THR A C 1
ATOM 780 O O . THR A 1 98 ? -14.867 -7.212 18.131 1.00 96.12 98 THR A O 1
ATOM 783 N N . ILE A 1 99 ? -13.181 -7.182 19.608 1.00 96.31 99 ILE A N 1
ATOM 784 C CA . ILE A 1 99 ? -12.195 -6.658 18.650 1.00 96.31 99 ILE A CA 1
ATOM 785 C C . ILE A 1 99 ? -12.006 -7.611 17.463 1.00 96.31 99 ILE A C 1
ATOM 787 O O . ILE A 1 99 ? -11.882 -7.152 16.335 1.00 96.31 99 ILE A O 1
ATOM 791 N N . ALA A 1 100 ? -12.006 -8.928 17.693 1.00 95.38 100 ALA A N 1
ATOM 792 C CA . ALA A 1 100 ? -11.878 -9.912 16.617 1.00 95.38 100 ALA A CA 1
ATOM 793 C C . ALA A 1 100 ? -13.066 -9.897 15.637 1.00 95.38 100 ALA A C 1
ATOM 795 O O . ALA A 1 100 ? -12.896 -10.268 14.481 1.00 95.38 100 ALA A O 1
ATOM 796 N N . ALA A 1 101 ? -14.244 -9.458 16.088 1.00 96.62 101 ALA A N 1
ATOM 797 C CA . ALA A 1 101 ? -15.420 -9.277 15.242 1.00 96.62 101 ALA A CA 1
ATOM 798 C C . ALA A 1 101 ? -15.450 -7.912 14.525 1.00 96.62 101 ALA A C 1
ATOM 800 O O . ALA A 1 101 ? -16.251 -7.715 13.612 1.00 96.62 101 ALA A O 1
ATOM 801 N N . MET A 1 102 ? -14.601 -6.956 14.921 1.00 96.50 102 MET A N 1
ATOM 802 C CA . MET A 1 102 ? -14.530 -5.648 14.271 1.00 96.50 102 MET A CA 1
ATOM 803 C C . MET A 1 102 ? -13.794 -5.742 12.934 1.00 96.50 102 MET A C 1
ATOM 805 O O . MET A 1 102 ? -12.779 -6.422 12.802 1.00 96.50 102 MET A O 1
ATOM 809 N N . THR A 1 103 ? -14.265 -4.978 11.949 1.00 96.31 103 THR A N 1
ATOM 810 C CA . THR A 1 103 ? -13.559 -4.829 10.672 1.00 96.31 103 THR A CA 1
ATOM 811 C C . THR A 1 103 ? -12.518 -3.709 10.785 1.00 96.31 103 THR A C 1
ATOM 813 O O . THR A 1 103 ? -12.878 -2.585 11.150 1.00 96.31 103 THR A O 1
ATOM 816 N N . PRO A 1 104 ? -11.232 -3.970 10.493 1.00 97.31 104 PRO A N 1
ATOM 817 C CA . PRO A 1 104 ? -10.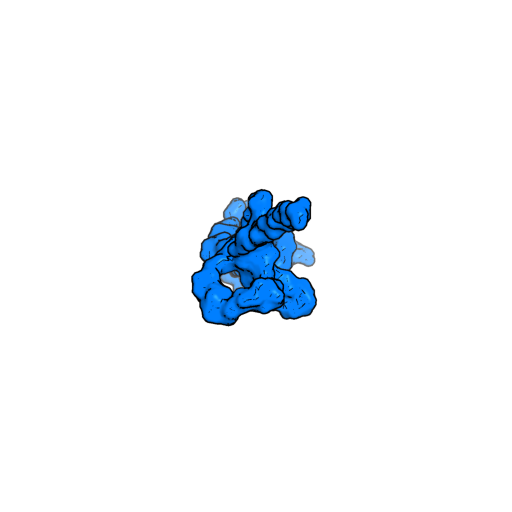226 -2.919 10.437 1.00 97.31 104 PRO A CA 1
ATOM 818 C C . PRO A 1 104 ? -10.483 -1.994 9.244 1.00 97.31 104 PRO A C 1
ATOM 820 O O . PRO A 1 104 ? -10.865 -2.437 8.164 1.00 97.31 104 PRO A O 1
ATOM 823 N N . VAL A 1 105 ? -10.242 -0.700 9.434 1.00 97.19 105 VAL A N 1
ATOM 824 C CA . VAL A 1 105 ? -10.470 0.329 8.399 1.00 97.19 105 VAL A CA 1
ATOM 825 C C . VAL A 1 105 ? -9.176 0.810 7.749 1.00 97.19 105 VAL A C 1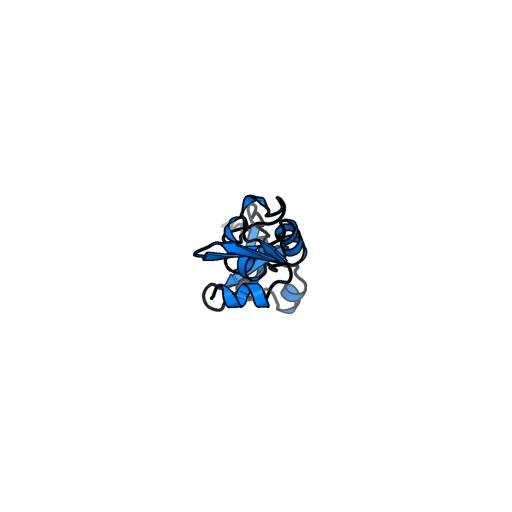
ATOM 827 O O . VAL A 1 105 ? -9.205 1.486 6.724 1.00 97.19 105 VAL A O 1
ATOM 830 N N . ALA A 1 106 ? -8.037 0.490 8.359 1.00 97.31 106 ALA A N 1
ATOM 831 C CA . ALA A 1 106 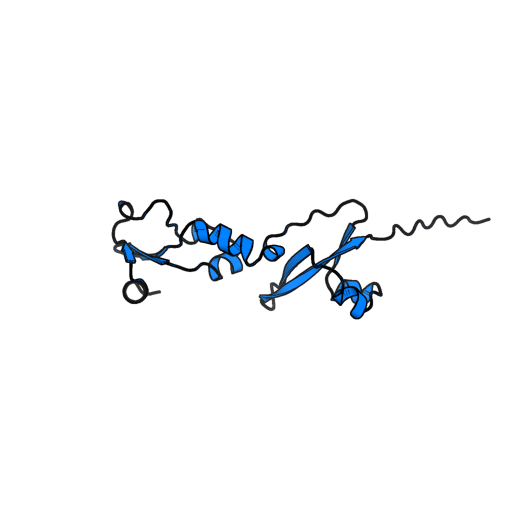? -6.715 0.804 7.849 1.00 97.31 106 ALA A CA 1
ATOM 832 C C . ALA A 1 106 ? -5.656 -0.080 8.511 1.00 97.31 106 ALA A C 1
ATOM 834 O O . ALA A 1 106 ? -5.868 -0.621 9.595 1.00 97.31 106 ALA A O 1
ATOM 835 N N . GLU A 1 107 ? -4.487 -0.156 7.888 1.00 97.19 107 GLU A N 1
ATOM 836 C CA . GLU A 1 107 ? -3.271 -0.697 8.484 1.00 97.19 107 GLU A CA 1
ATOM 837 C C . GLU A 1 107 ? -2.195 0.383 8.534 1.00 97.19 107 GLU A C 1
ATOM 839 O O . GLU A 1 107 ? -2.101 1.248 7.657 1.00 97.19 107 GLU A O 1
ATOM 844 N N . ARG A 1 108 ? -1.359 0.337 9.568 1.00 95.25 108 ARG A N 1
ATOM 845 C CA . ARG A 1 108 ? -0.179 1.196 9.681 1.00 95.25 108 ARG A CA 1
ATOM 846 C C . ARG A 1 108 ? 1.038 0.357 9.996 1.00 95.25 108 ARG A C 1
ATOM 848 O O . ARG A 1 108 ? 0.938 -0.670 10.658 1.00 95.25 108 ARG A O 1
ATOM 855 N N . GLN A 1 109 ? 2.185 0.825 9.525 1.00 94.94 109 GLN A N 1
ATOM 856 C CA . GLN A 1 109 ? 3.452 0.182 9.804 1.00 94.94 109 GLN A CA 1
ATOM 857 C C . GLN A 1 109 ? 4.065 0.769 11.074 1.00 94.94 109 GLN A C 1
ATOM 859 O O . GLN A 1 109 ? 4.172 1.989 11.238 1.00 94.94 109 GLN A O 1
ATOM 864 N N . ASN A 1 110 ? 4.487 -0.101 11.981 1.00 91.94 110 ASN A N 1
ATOM 865 C CA . ASN A 1 110 ? 5.325 0.281 13.099 1.00 91.94 110 ASN A CA 1
ATOM 866 C C . ASN A 1 110 ? 6.711 0.652 12.556 1.00 91.94 110 ASN A C 1
ATOM 868 O O . ASN A 1 110 ? 7.398 -0.185 11.982 1.00 91.94 110 ASN A O 1
ATOM 872 N N . ARG A 1 111 ? 7.138 1.907 12.744 1.00 87.56 111 ARG A N 1
ATOM 873 C CA . ARG A 1 111 ? 8.440 2.383 12.241 1.00 87.56 111 ARG A CA 1
ATOM 874 C C . ARG A 1 111 ? 9.637 1.672 12.876 1.00 87.56 111 ARG A C 1
ATOM 876 O O . ARG A 1 111 ? 10.704 1.672 12.278 1.00 87.56 111 ARG A O 1
ATOM 883 N N . HIS A 1 112 ? 9.475 1.124 14.081 1.00 88.69 112 HIS A N 1
ATOM 884 C CA . HIS A 1 112 ? 10.548 0.453 14.805 1.00 88.69 112 HIS A CA 1
ATOM 885 C C . HIS A 1 112 ? 10.659 -1.027 14.433 1.00 88.69 112 HIS A C 1
ATOM 887 O O . HIS A 1 112 ? 11.750 -1.478 14.108 1.00 88.69 112 HIS A O 1
ATOM 893 N N . SER A 1 113 ? 9.548 -1.774 14.456 1.00 90.88 113 SER A N 1
ATOM 894 C CA . SER A 1 113 ? 9.576 -3.215 14.157 1.00 90.88 113 SER A CA 1
ATOM 895 C C . SER A 1 113 ? 9.359 -3.553 12.682 1.00 90.88 113 SER A C 1
ATOM 897 O O . SER A 1 113 ? 9.713 -4.640 12.246 1.00 90.88 113 SER A O 1
ATOM 899 N N . GLY A 1 114 ? 8.779 -2.640 11.900 1.00 89.00 114 GLY A N 1
ATOM 900 C CA . GLY A 1 114 ? 8.354 -2.900 10.523 1.00 89.00 114 GLY A CA 1
ATOM 901 C C . GLY A 1 114 ? 7.020 -3.645 10.413 1.00 89.00 114 GLY A C 1
ATOM 902 O O . GLY A 1 114 ? 6.511 -3.791 9.299 1.00 89.00 114 GLY A O 1
ATOM 903 N N . ASP A 1 115 ? 6.429 -4.062 11.537 1.00 93.75 115 ASP A N 1
ATOM 904 C CA . ASP A 1 115 ? 5.177 -4.818 11.551 1.00 93.75 115 ASP A CA 1
ATOM 905 C C . ASP A 1 115 ? 3.981 -3.946 11.192 1.00 93.75 115 ASP A C 1
ATOM 907 O O . ASP A 1 115 ? 3.868 -2.788 11.606 1.00 93.75 115 ASP A O 1
ATOM 911 N N . TRP A 1 116 ? 3.039 -4.544 10.475 1.00 95.56 116 TRP A N 1
ATOM 912 C CA . TRP A 1 116 ? 1.750 -3.931 10.200 1.00 95.56 116 TRP A CA 1
ATOM 913 C C . TRP A 1 116 ? 0.779 -4.208 11.340 1.00 95.56 116 TRP A C 1
ATOM 915 O O . TRP A 1 116 ? 0.683 -5.330 11.837 1.00 95.56 116 TRP A O 1
ATOM 925 N N . TYR A 1 117 ? 0.041 -3.181 11.749 1.00 95.94 117 TYR A N 1
ATOM 926 C CA . TYR A 1 117 ? -1.022 -3.314 12.732 1.00 95.94 117 TYR A CA 1
ATOM 927 C C . TYR A 1 117 ? -2.319 -2.671 12.231 1.00 95.94 117 TYR A C 1
ATOM 929 O O . TYR A 1 117 ? -2.283 -1.613 11.590 1.00 95.94 117 TYR A O 1
ATOM 937 N N . PRO A 1 118 ? -3.474 -3.285 12.541 1.00 97.44 118 PRO A N 1
ATOM 938 C CA . PRO A 1 118 ? -4.767 -2.753 12.154 1.00 97.44 118 PRO A CA 1
ATOM 939 C C . PRO A 1 118 ? -5.164 -1.551 13.015 1.00 97.44 118 PRO A C 1
ATOM 941 O O . PRO A 1 118 ? -4.887 -1.492 14.222 1.00 97.44 118 PRO A O 1
ATOM 944 N N . LEU A 1 119 ? -5.881 -0.629 12.384 1.00 97.69 119 LEU A N 1
ATOM 945 C CA . LEU A 1 119 ? -6.634 0.444 13.012 1.00 97.69 119 LEU A CA 1
ATOM 946 C C . LEU A 1 119 ? -8.127 0.187 12.849 1.00 97.69 119 LEU A C 1
ATOM 948 O O . LEU A 1 119 ? -8.599 -0.235 11.791 1.00 97.69 119 LEU A O 1
ATOM 952 N N . TYR A 1 120 ? -8.864 0.511 13.898 1.00 96.88 120 TYR A N 1
ATOM 953 C CA . TYR A 1 120 ? -10.307 0.363 13.970 1.00 96.88 120 TYR A CA 1
ATOM 954 C C . TYR A 1 120 ? -10.927 1.726 14.216 1.00 96.88 120 TYR A C 1
ATOM 956 O O . TYR A 1 120 ? -10.416 2.500 15.024 1.00 96.88 120 TYR A O 1
ATOM 964 N N . ARG A 1 121 ? -12.033 2.010 13.534 1.00 95.50 121 ARG A N 1
ATOM 965 C CA . ARG A 1 121 ? -12.833 3.200 13.805 1.00 95.50 121 ARG A CA 1
ATOM 966 C C . ARG A 1 121 ? -13.815 2.895 14.931 1.00 95.50 121 ARG A C 1
ATOM 968 O O . ARG A 1 121 ? -14.492 1.871 14.886 1.00 95.50 121 ARG A O 1
ATOM 975 N N . VAL A 1 122 ? -13.891 3.786 15.911 1.00 94.06 122 VAL A N 1
ATOM 976 C CA . VAL A 1 122 ? -14.865 3.732 17.006 1.00 94.06 122 VAL A CA 1
ATOM 977 C C . VAL A 1 122 ? -15.508 5.091 17.219 1.00 94.06 122 VAL A C 1
ATOM 979 O O . VAL A 1 122 ? -14.908 6.114 16.894 1.00 94.06 122 VAL A O 1
ATOM 982 N N . GLN A 1 123 ? -16.707 5.082 17.793 1.00 90.81 123 GLN A N 1
ATOM 983 C CA . GLN A 1 123 ? -17.335 6.277 18.339 1.00 90.81 123 GLN A CA 1
ATOM 984 C C . GLN A 1 123 ? -16.755 6.538 19.734 1.00 90.81 123 GLN A C 1
ATOM 986 O O . GLN A 1 123 ? -16.700 5.635 20.571 1.00 90.81 123 GLN A O 1
ATOM 991 N N . THR A 1 124 ? -16.298 7.756 19.982 1.00 80.00 124 THR A N 1
ATOM 992 C CA . THR A 1 124 ? -16.048 8.264 21.324 1.00 80.00 124 THR A CA 1
ATOM 993 C C . THR A 1 124 ? -17.385 8.730 21.868 1.00 80.00 124 THR A C 1
ATOM 995 O O . THR A 1 124 ? -17.954 9.685 21.342 1.00 80.00 124 THR A O 1
ATOM 998 N N . GLU A 1 125 ? -17.895 8.069 22.904 1.00 65.75 125 GLU A N 1
ATOM 999 C CA . GLU A 1 125 ? -19.011 8.622 23.664 1.00 65.75 125 GLU A CA 1
ATOM 1000 C C . GLU A 1 125 ? -18.571 9.993 24.191 1.00 65.75 125 GLU A C 1
ATOM 1002 O O . GLU A 1 125 ? -17.645 10.097 25.002 1.00 65.75 125 GLU A O 1
ATOM 1007 N N . THR A 1 126 ? -19.201 11.062 23.703 1.00 50.66 126 THR A N 1
ATOM 1008 C CA . THR A 1 126 ? -19.251 12.322 24.436 1.00 50.66 126 THR A CA 1
ATOM 1009 C C . THR A 1 126 ? -19.935 11.992 25.747 1.00 50.66 126 THR A C 1
ATOM 1011 O O . THR A 1 126 ? -21.149 11.814 25.807 1.00 50.66 126 THR A O 1
ATOM 1014 N N . ARG A 1 127 ? -19.138 11.816 26.799 1.00 47.59 127 ARG A N 1
ATOM 1015 C CA . ARG A 1 127 ? -19.653 11.792 28.157 1.00 47.59 127 ARG A CA 1
ATOM 1016 C C . ARG A 1 127 ? -20.163 13.206 28.404 1.00 47.59 127 ARG A C 1
ATOM 1018 O O . ARG A 1 127 ? -19.384 14.084 28.764 1.00 47.59 127 ARG A O 1
ATOM 1025 N N . ASP A 1 128 ? -21.436 13.436 28.101 1.00 45.84 128 ASP A N 1
ATOM 1026 C CA . ASP A 1 128 ? -22.143 14.630 28.531 1.00 45.84 128 ASP A CA 1
ATOM 1027 C C . ASP A 1 128 ? -22.174 14.567 30.053 1.00 45.84 128 ASP A C 1
ATOM 1029 O O . ASP A 1 128 ? -23.054 13.965 30.664 1.00 45.84 128 ASP A O 1
ATOM 1033 N N . ASP A 1 129 ? -21.157 15.159 30.674 1.00 49.88 129 ASP A N 1
ATOM 1034 C CA . ASP A 1 129 ? -21.089 15.403 32.109 1.00 49.88 129 ASP A CA 1
ATOM 1035 C C . ASP A 1 129 ? -22.027 16.581 32.423 1.00 49.88 129 ASP A C 1
ATOM 1037 O O . ASP A 1 129 ? -21.638 17.634 32.924 1.00 49.88 129 ASP A O 1
ATOM 1041 N N . SER A 1 130 ? -23.303 16.414 32.063 1.00 47.78 130 SER A N 1
ATOM 1042 C CA . SER A 1 130 ? -24.403 17.248 32.534 1.00 47.78 130 SER A CA 1
ATOM 1043 C C . SER A 1 130 ? -24.704 16.808 33.960 1.00 47.78 130 SER A C 1
ATOM 1045 O O . SER A 1 130 ? -25.709 16.160 34.241 1.00 47.78 130 SER A O 1
ATOM 1047 N N . GLY A 1 131 ? -23.766 17.097 34.863 1.00 42.56 131 GLY A N 1
ATOM 1048 C CA . GLY A 1 131 ? -23.977 16.994 36.295 1.00 42.56 131 GLY A CA 1
ATOM 1049 C C . GLY A 1 131 ? -25.020 18.024 36.708 1.00 42.56 131 GLY A C 1
ATOM 1050 O O . GLY A 1 131 ? -24.680 19.135 37.112 1.00 42.56 131 GLY A O 1
ATOM 1051 N N . GLU A 1 132 ? -26.291 17.659 36.586 1.00 45.78 132 GLU A N 1
ATOM 1052 C CA . GLU A 1 132 ? -27.400 18.371 37.202 1.00 45.78 132 GLU A CA 1
ATOM 1053 C C . GLU A 1 132 ? -27.262 18.201 38.721 1.00 45.78 132 GLU A C 1
ATOM 1055 O O . GLU A 1 132 ? -27.617 17.179 39.307 1.00 45.78 132 GLU A O 1
ATOM 1060 N N . LYS A 1 133 ? -26.631 19.189 39.362 1.00 43.53 133 LYS A N 1
ATOM 1061 C CA . LYS A 1 133 ? -26.701 19.367 40.812 1.00 43.53 133 LYS A CA 1
ATOM 1062 C C . LYS A 1 133 ? -28.059 19.983 41.137 1.00 43.53 133 LYS A C 1
ATOM 1064 O O . LYS A 1 133 ? -28.221 21.193 40.998 1.00 43.53 133 LYS A O 1
ATOM 1069 N N . THR A 1 134 ? -28.998 19.155 41.580 1.00 48.88 134 THR A N 1
ATOM 1070 C CA . THR A 1 134 ? -30.067 19.574 42.504 1.00 48.88 134 THR A CA 1
ATOM 1071 C C . THR A 1 134 ? -29.591 19.472 43.939 1.00 48.88 134 THR A C 1
ATOM 1073 O O . THR A 1 134 ? -28.956 18.440 44.260 1.00 48.88 134 THR A O 1
#

pLDDT: mean 87.79, std 14.01, range [42.56, 97.69]

Secondary structure (DSSP, 8-state):
--SHHHHTT-S-EESSGGGS-TTEEEGGGS-S-HHHHHT--EEEEEE-SS-EEEEEETTHHHHHHHH-HHHH------TTEEEEEHHHHHHTT--HHHHHHSPP-EEEE-TTT--EEEEEEEE-----------

Organism: Salmonella typhimurium (NCBI:txid90371)

Sequence (134 aa):
MSLLTLEDRFTTVYTCSQDIPADLHPASWFPADTWFRNELRACAAYVGRRQGWPLYHASEAERLRALYPLRLAMPATGPGEQLLTRTALLKTGYSRATIAAMTPVAERQNRHSGDWYPLYRVQTETRDDSGEKT

Radius of gyration: 23.05 Å; chains: 1; bounding box: 57×32×69 Å

Foldseek 3Di:
DDLVVQPVVEPAEAADPVPDDPQKDFLVVDDPDPVLSVQFDFHYKYRYPPDIGTIGGNCSNVVCCVVFVQQVFDDDADVQKDKDFPVVCVVVPDDPVNVVPFDFRHWDADPPPRDITGIGMDGHPPPPPPPPDD